Protein AF-A0AAN4YK30-F1 (afdb_monomer)

Organism: Aspergillus oryzae (NCBI:txid5062)

Mean predicted aligned error: 8.98 Å

Sequence (122 aa):
MASLNLFSRIESPSEQEKQIFAILDEYAQPSSSTTASTAAQSIHEFAAPLLSDSQADGLENLLWQFWNIVINVARQIPCDSPSQERLVELVKALTEIPPTTIQIWGVSLPTSLIGLDWTKNF

Secondary structure (DSSP, 8-state):
-PPP------SS--HHHHHHHHHHHHHHSTT----HHHHHHHHHHHHGGG-SGGGHHHHHHHHHHHHHHHHHHHTTS-TTSHHHHHHHHHHHHHHHSPPPPEEETTEEE-S-TT---GGG--

Solvent-accessible surface area (backbone atoms only — not comparable to full-atom values): 7358 Å² total; per-residue (Å²): 130,80,78,72,91,79,60,70,86,58,87,83,66,52,73,67,55,51,52,53,43,52,54,52,53,51,50,39,29,80,83,44,82,62,47,40,56,57,56,26,48,55,53,46,62,69,45,51,88,33,75,43,65,95,27,29,71,60,38,50,53,50,52,54,51,50,52,52,38,53,51,44,45,54,74,74,45,58,84,92,36,72,42,44,52,46,53,53,45,26,56,52,34,48,60,70,48,84,69,63,77,45,57,45,95,92,40,84,42,67,59,51,91,79,73,76,72,79,74,78,84,116

Nearest PDB structures (foldseek):
  2ymb-assembly2_C  TM=5.474E-01  e=2.605E+00  Homo sapiens
  4zey-assembly1_A  TM=5.340E-01  e=5.970E+00  Homo sapiens
  1yow-assembly1_A  TM=3.238E-01  e=9.819E+00  Homo sapiens

Foldseek 3Di:
DDWDDADQPDDDDDPLLVVLLVLLSQQLTPPHPQALLNSLVVLCVVLVVCLAQVNQVVSVVSVVSNVSSLVRRLVRDDPPDVSNVSSVSNLVSNQVPDWRFYDHPNDGDGPNPPPPPPPPPD

InterPro domains:
  IPR022085 Oxopyrrolidines biosynthesis cluster protein G [PF12311] (67-101)
  IPR053204 Oxopyrrolidines Biosynthesis-associated Protein [PTHR38797] (19-105)

Radius of gyration: 14.89 Å; Cα contacts (8 Å, |Δi|>4): 114; chains: 1; bounding box: 34×34×32 Å

Structure (mmCIF, N/CA/C/O backbone):
data_AF-A0AAN4YK30-F1
#
_entry.id   AF-A0AAN4YK30-F1
#
loop_
_atom_site.group_PDB
_atom_site.id
_atom_site.type_symbol
_atom_site.label_atom_id
_atom_site.label_alt_id
_atom_site.label_comp_id
_atom_site.label_asym_id
_atom_site.label_entity_id
_atom_site.label_seq_id
_atom_site.pdbx_PDB_ins_code
_atom_site.Cartn_x
_atom_site.Cartn_y
_atom_site.Cartn_z
_atom_site.occupancy
_atom_site.B_iso_or_equiv
_atom_site.auth_seq_id
_atom_site.auth_comp_id
_atom_si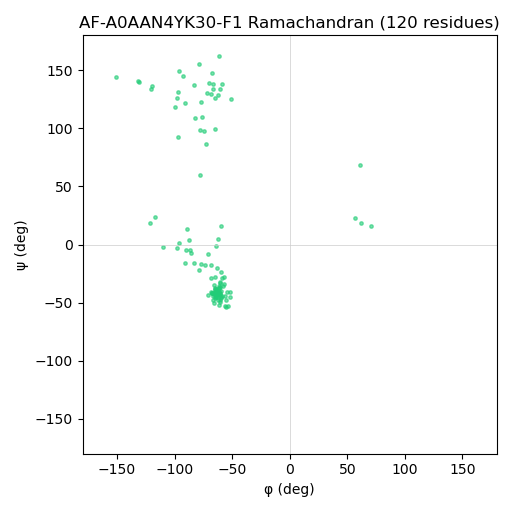te.auth_asym_id
_atom_site.auth_atom_id
_atom_site.pdbx_PDB_model_num
ATOM 1 N N . MET A 1 1 ? -17.017 8.978 13.729 1.00 59.16 1 MET A N 1
ATOM 2 C CA . MET A 1 1 ? -16.087 7.918 14.176 1.00 59.16 1 MET A CA 1
ATOM 3 C C . MET A 1 1 ? -14.823 8.591 14.680 1.00 59.16 1 MET A C 1
ATOM 5 O O . MET A 1 1 ? -14.509 9.658 14.168 1.00 59.16 1 MET A O 1
ATOM 9 N N . ALA A 1 2 ? -14.172 8.052 15.712 1.00 71.81 2 ALA A N 1
ATOM 10 C CA . ALA A 1 2 ? -12.936 8.635 16.233 1.00 71.81 2 ALA A CA 1
ATOM 11 C C . ALA A 1 2 ? -11.788 8.430 15.229 1.00 71.81 2 ALA A C 1
ATOM 13 O O . ALA A 1 2 ? -11.701 7.361 14.625 1.00 71.81 2 ALA A O 1
ATOM 14 N N . SER A 1 3 ? -10.947 9.446 15.042 1.00 80.31 3 SER A N 1
ATOM 15 C CA . SER A 1 3 ? -9.749 9.365 14.199 1.00 80.31 3 SER A CA 1
ATOM 16 C C . SER A 1 3 ? -8.714 8.416 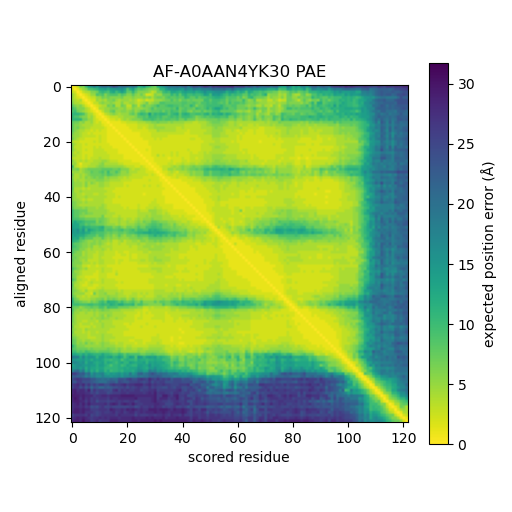14.804 1.00 80.31 3 SER A C 1
ATOM 18 O O . SER A 1 3 ? -8.593 8.315 16.028 1.00 80.31 3 SER A O 1
ATOM 20 N N . LEU A 1 4 ? -7.956 7.736 13.946 1.00 83.38 4 LEU A N 1
ATOM 21 C CA . LEU A 1 4 ? -6.817 6.920 14.352 1.00 83.38 4 LEU A CA 1
ATOM 22 C C . LEU A 1 4 ? -5.583 7.809 14.516 1.00 83.38 4 LEU A C 1
ATOM 24 O O . LEU A 1 4 ? -5.321 8.662 13.673 1.00 83.38 4 LEU A O 1
ATOM 28 N N . ASN A 1 5 ? -4.807 7.577 15.575 1.00 86.50 5 ASN A N 1
ATOM 29 C CA . ASN A 1 5 ? -3.487 8.185 15.745 1.00 86.50 5 ASN A CA 1
ATOM 30 C C . ASN A 1 5 ? -2.432 7.178 15.280 1.00 86.50 5 ASN A C 1
ATOM 32 O O . ASN A 1 5 ? -2.022 6.313 16.056 1.00 86.50 5 ASN A O 1
ATOM 36 N N . LEU A 1 6 ? -2.052 7.259 14.005 1.00 84.69 6 LEU A N 1
ATOM 37 C CA . LEU A 1 6 ? -1.055 6.385 13.394 1.00 84.69 6 LEU A CA 1
ATOM 38 C C . LEU A 1 6 ? 0.319 7.056 13.397 1.00 84.69 6 LEU A C 1
ATOM 40 O O . LEU A 1 6 ? 0.445 8.275 13.298 1.00 84.69 6 LEU A O 1
ATOM 44 N N . PHE A 1 7 ? 1.366 6.242 13.482 1.00 85.19 7 PHE A N 1
ATOM 45 C CA . PHE A 1 7 ? 2.753 6.696 13.433 1.00 85.19 7 PHE A CA 1
ATOM 46 C C . PHE A 1 7 ? 3.546 5.863 12.426 1.00 85.19 7 PHE A C 1
ATOM 48 O O . PHE A 1 7 ? 3.411 4.640 12.396 1.00 85.19 7 PHE A O 1
ATOM 55 N N . SER A 1 8 ? 4.433 6.487 11.646 1.00 79.44 8 SE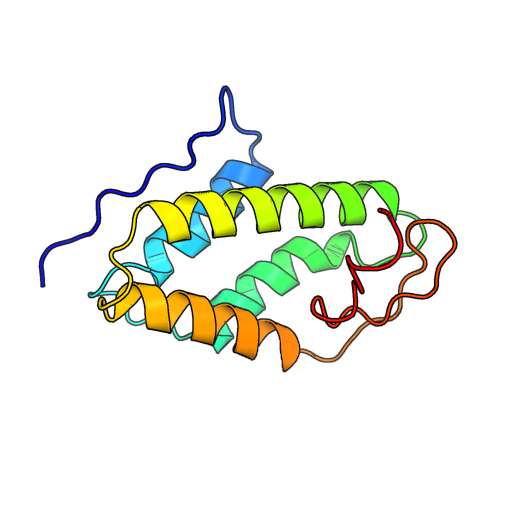R A N 1
ATOM 56 C CA . SER A 1 8 ? 5.294 5.758 10.697 1.00 79.44 8 SER A CA 1
ATOM 57 C C . SER A 1 8 ? 6.289 4.820 11.397 1.00 79.44 8 SER A C 1
ATOM 59 O O . SER A 1 8 ? 6.668 3.792 10.838 1.00 79.44 8 SER A O 1
ATOM 61 N N . ARG A 1 9 ? 6.683 5.152 12.640 1.00 82.19 9 ARG A N 1
ATOM 62 C CA . ARG A 1 9 ? 7.675 4.435 13.470 1.00 82.19 9 ARG A CA 1
ATOM 63 C C . ARG A 1 9 ? 9.054 4.290 12.798 1.00 82.19 9 ARG A C 1
ATOM 65 O O . ARG A 1 9 ? 9.830 3.412 13.159 1.00 82.19 9 ARG A O 1
ATOM 72 N N . ILE A 1 10 ? 9.363 5.165 11.845 1.00 81.06 10 ILE A N 1
ATOM 73 C CA . ILE A 1 10 ? 10.664 5.234 11.175 1.00 81.06 10 ILE A CA 1
ATOM 74 C C . ILE A 1 10 ? 11.487 6.330 11.850 1.00 81.06 10 ILE A C 1
ATOM 76 O O . ILE A 1 10 ? 11.028 7.467 11.985 1.00 81.06 10 ILE A O 1
ATOM 80 N N . GLU A 1 11 ? 12.691 5.984 12.298 1.00 74.19 11 GLU A N 1
ATOM 81 C CA . GLU A 1 11 ? 13.637 6.939 12.866 1.00 74.19 11 GLU A CA 1
ATOM 82 C C . GLU A 1 11 ? 14.271 7.743 11.720 1.00 74.19 11 GLU A C 1
ATOM 84 O O . GLU A 1 11 ? 15.028 7.202 10.923 1.00 74.19 11 GLU A O 1
ATOM 89 N N . SER A 1 12 ? 13.927 9.032 11.619 1.00 83.19 12 SER A N 1
ATOM 90 C CA . SER A 1 12 ? 14.341 9.939 10.529 1.00 83.19 12 SER A CA 1
ATOM 91 C C . SER A 1 12 ? 13.867 9.511 9.125 1.00 83.19 12 SER A C 1
ATOM 93 O O . SER A 1 12 ? 14.687 9.157 8.280 1.00 83.19 12 SER A O 1
ATOM 95 N N . PRO A 1 13 ? 12.550 9.574 8.841 1.00 84.38 13 PRO A N 1
ATOM 96 C CA . PRO A 1 13 ? 12.007 9.136 7.560 1.00 84.38 13 PRO A CA 1
ATOM 97 C C . PRO A 1 13 ? 12.472 10.031 6.407 1.00 84.38 13 PRO A C 1
ATOM 99 O O . PRO A 1 13 ? 12.461 11.264 6.505 1.00 84.38 13 PRO A O 1
ATOM 102 N N . SER A 1 14 ? 12.813 9.396 5.292 1.00 85.50 14 SER A N 1
ATOM 103 C CA . SER A 1 14 ? 12.993 10.034 3.990 1.00 85.50 14 SER A CA 1
ATOM 104 C C . SER A 1 14 ? 11.696 10.694 3.505 1.00 85.50 14 SER A C 1
ATOM 106 O O . SER A 1 14 ? 10.597 10.378 3.966 1.00 85.50 14 SER A O 1
ATOM 108 N N . GLU A 1 15 ? 11.797 11.606 2.534 1.00 86.44 15 GLU A N 1
ATOM 109 C CA . GLU A 1 15 ? 10.609 12.239 1.937 1.00 86.44 15 GLU A CA 1
ATOM 110 C C . GLU A 1 15 ? 9.673 11.212 1.281 1.00 86.44 15 GLU A C 1
ATOM 112 O O . GLU A 1 15 ? 8.453 11.349 1.359 1.00 86.44 15 GLU A O 1
ATOM 117 N N . GLN A 1 16 ? 10.230 10.134 0.721 1.00 85.44 16 GLN A N 1
ATOM 118 C CA . GLN A 1 16 ? 9.449 9.050 0.127 1.00 85.44 16 GLN A CA 1
ATOM 119 C C . GLN A 1 16 ? 8.615 8.312 1.182 1.00 85.44 16 GLN A C 1
ATOM 121 O O . GLN A 1 16 ? 7.415 8.110 1.001 1.00 85.44 16 GLN A O 1
ATOM 126 N N . GLU A 1 17 ? 9.220 7.976 2.324 1.00 87.12 17 GLU A N 1
ATOM 127 C CA . GLU A 1 17 ? 8.523 7.312 3.431 1.00 87.12 17 GLU A CA 1
ATOM 128 C C . GLU A 1 17 ? 7.440 8.199 4.042 1.00 87.12 17 GLU A C 1
ATOM 130 O O . GLU A 1 17 ? 6.356 7.712 4.363 1.00 87.12 17 GLU A O 1
ATOM 135 N N . LYS A 1 18 ? 7.696 9.508 4.169 1.00 89.62 18 LYS A N 1
ATOM 136 C CA . LYS A 1 18 ? 6.682 10.471 4.626 1.00 89.62 18 LYS A CA 1
ATOM 137 C C . LYS A 1 18 ? 5.482 10.500 3.686 1.00 89.62 18 LYS A C 1
ATOM 139 O O . LYS A 1 18 ? 4.349 10.528 4.158 1.00 89.62 18 LYS A O 1
ATOM 144 N N . GLN A 1 19 ? 5.721 10.474 2.377 1.00 89.62 19 GLN A N 1
ATOM 145 C CA . GLN A 1 19 ? 4.661 10.542 1.378 1.00 89.62 19 GLN A CA 1
ATOM 146 C C . GLN A 1 19 ? 3.832 9.252 1.327 1.00 89.62 19 GLN A C 1
ATOM 148 O O . GLN A 1 19 ? 2.604 9.325 1.344 1.00 89.62 19 GLN A O 1
ATOM 153 N N . ILE A 1 20 ? 4.475 8.079 1.363 1.00 90.25 20 ILE A N 1
ATOM 154 C CA . ILE A 1 20 ? 3.774 6.789 1.473 1.00 90.25 20 ILE A CA 1
ATOM 155 C C . ILE A 1 20 ? 2.947 6.737 2.761 1.00 90.25 20 ILE A C 1
ATOM 157 O O . ILE A 1 20 ? 1.775 6.359 2.733 1.00 90.25 20 ILE A O 1
ATOM 161 N N . PHE A 1 21 ? 3.539 7.140 3.888 1.00 92.31 21 PHE A N 1
ATOM 162 C CA . PHE A 1 21 ? 2.836 7.169 5.164 1.00 92.31 21 PHE A CA 1
ATOM 163 C C . PHE A 1 21 ? 1.635 8.116 5.132 1.00 92.31 21 PHE A C 1
ATOM 165 O O . PHE A 1 21 ? 0.582 7.738 5.624 1.00 92.31 21 PHE A O 1
ATOM 172 N N . ALA A 1 22 ? 1.751 9.298 4.523 1.00 92.00 22 ALA A N 1
ATOM 173 C CA . ALA A 1 22 ? 0.640 10.241 4.419 1.00 92.00 22 ALA A CA 1
ATOM 174 C C . ALA A 1 22 ? -0.545 9.673 3.618 1.00 92.00 22 ALA A C 1
ATOM 176 O O . ALA A 1 22 ? -1.690 9.846 4.029 1.00 92.00 22 ALA A O 1
ATOM 177 N N . ILE A 1 23 ? -0.279 8.959 2.515 1.00 91.88 23 ILE A N 1
ATOM 178 C CA . ILE A 1 23 ? -1.329 8.287 1.730 1.00 91.88 23 ILE A CA 1
ATOM 179 C C . ILE A 1 23 ? -2.009 7.200 2.573 1.00 91.88 23 ILE A C 1
ATOM 181 O O . ILE A 1 23 ? -3.235 7.111 2.598 1.00 91.88 23 ILE A O 1
ATOM 185 N N . LEU A 1 24 ? -1.219 6.384 3.278 1.00 91.31 24 LEU A N 1
ATOM 186 C CA . LEU A 1 24 ? -1.736 5.298 4.114 1.00 91.31 24 LEU A CA 1
ATOM 187 C C . LEU A 1 24 ? -2.509 5.808 5.332 1.00 91.31 24 LEU A C 1
ATOM 189 O O . LEU A 1 24 ? -3.555 5.249 5.650 1.00 91.31 24 LEU A O 1
ATOM 193 N N . ASP A 1 25 ? -2.007 6.847 6.000 1.00 91.88 25 ASP A N 1
ATOM 194 C CA . ASP A 1 25 ? -2.656 7.465 7.153 1.00 91.88 25 ASP A CA 1
ATOM 195 C C . ASP A 1 25 ? -4.012 8.037 6.752 1.00 91.88 25 ASP A C 1
ATOM 197 O O . ASP A 1 25 ? -5.014 7.653 7.347 1.00 91.88 25 ASP A O 1
ATOM 201 N N . GLU A 1 26 ? -4.063 8.857 5.693 1.00 92.81 26 GLU A N 1
ATOM 202 C CA . GLU A 1 26 ? -5.311 9.427 5.177 1.00 92.81 26 GLU A CA 1
ATOM 203 C C . GLU A 1 26 ? -6.315 8.325 4.836 1.00 92.81 26 GLU A C 1
ATOM 205 O O . GLU A 1 26 ? -7.426 8.328 5.361 1.00 92.81 26 GLU A O 1
ATOM 210 N N . TYR A 1 27 ? -5.908 7.339 4.036 1.00 92.38 27 TYR A N 1
ATOM 211 C CA . TYR A 1 27 ? -6.796 6.279 3.571 1.00 92.38 27 TYR A CA 1
ATOM 212 C C . TYR A 1 27 ? -7.308 5.362 4.699 1.00 92.38 27 TYR A C 1
ATOM 214 O O . TYR A 1 27 ? -8.450 4.886 4.649 1.00 92.38 27 TYR A O 1
ATOM 222 N N . ALA A 1 28 ? -6.485 5.101 5.721 1.00 90.31 28 ALA A N 1
ATOM 223 C CA . ALA A 1 28 ? -6.852 4.256 6.855 1.00 90.31 28 ALA A CA 1
AT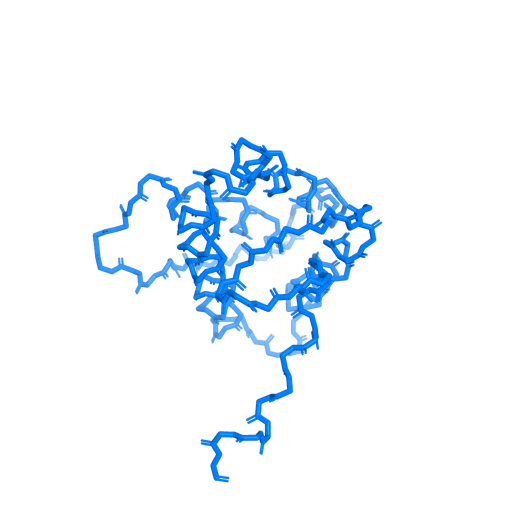OM 224 C C . ALA A 1 28 ? -7.831 4.943 7.824 1.00 90.31 28 ALA A C 1
ATOM 226 O O . ALA A 1 28 ? -8.484 4.252 8.620 1.00 90.31 28 ALA A O 1
ATOM 227 N N . GLN A 1 29 ? -7.968 6.275 7.769 1.00 91.38 29 GLN A N 1
ATOM 228 C CA . GLN A 1 29 ? -8.900 6.990 8.636 1.00 91.38 29 GLN A CA 1
ATOM 229 C C . GLN A 1 29 ? -10.348 6.522 8.395 1.00 91.38 29 GLN A C 1
ATOM 231 O O . GLN A 1 29 ? -10.814 6.490 7.254 1.00 91.38 29 GLN A O 1
ATOM 236 N N . PRO A 1 30 ? -11.131 6.244 9.455 1.00 86.00 30 PRO A N 1
ATOM 237 C CA . PRO A 1 30 ? -12.524 5.807 9.318 1.00 86.00 30 PRO A CA 1
ATOM 238 C C . PRO A 1 30 ? -13.431 6.803 8.583 1.00 86.00 30 PRO A C 1
ATOM 240 O O . PRO A 1 30 ? -14.479 6.428 8.065 1.00 86.00 30 PRO A O 1
ATOM 243 N N . SER A 1 31 ? -13.062 8.085 8.583 1.00 87.44 31 SER A N 1
ATOM 244 C CA . SER A 1 31 ? -13.777 9.163 7.896 1.00 87.44 31 SER A CA 1
ATOM 245 C C . SER A 1 31 ? -13.314 9.393 6.459 1.00 87.44 31 SER A C 1
ATOM 247 O O . SER A 1 31 ? -13.886 10.251 5.790 1.00 87.44 31 SER A O 1
ATOM 249 N N . SER A 1 32 ? -12.280 8.690 5.991 1.00 89.69 32 SER A N 1
ATOM 250 C CA . SER A 1 32 ? -11.767 8.887 4.640 1.00 89.69 32 SER A CA 1
ATOM 251 C C . SER A 1 32 ? -12.767 8.398 3.597 1.00 89.69 32 SER A C 1
ATOM 253 O O . SER A 1 32 ? -13.262 7.265 3.643 1.00 89.69 32 SER A O 1
ATOM 255 N N . SER A 1 33 ? -13.039 9.270 2.629 1.00 90.75 33 SER A N 1
ATOM 256 C CA . SER A 1 33 ? -13.797 8.956 1.419 1.00 90.75 33 SER A CA 1
ATOM 257 C C . SER A 1 33 ? -12.916 8.402 0.298 1.00 90.75 33 SER A C 1
ATOM 259 O O . SER A 1 33 ? -13.438 8.057 -0.761 1.00 90.75 33 SER A O 1
ATOM 261 N N . THR A 1 34 ? -11.596 8.351 0.494 1.00 92.31 34 THR A N 1
ATOM 262 C CA . THR A 1 34 ? -10.656 7.830 -0.497 1.00 92.31 34 THR A CA 1
ATOM 263 C C . THR A 1 34 ? -10.920 6.346 -0.700 1.00 92.31 34 THR A C 1
ATOM 265 O O . THR A 1 34 ? -10.965 5.570 0.256 1.00 92.31 34 THR A O 1
ATOM 268 N N . THR A 1 35 ? -11.121 5.946 -1.954 1.00 92.50 35 THR A N 1
ATOM 269 C CA . THR A 1 35 ? -11.338 4.538 -2.296 1.00 92.50 35 THR A CA 1
ATOM 270 C C . THR A 1 35 ? -10.012 3.784 -2.331 1.00 92.50 35 THR A C 1
ATOM 272 O O . THR A 1 35 ? -8.964 4.377 -2.599 1.00 92.50 35 THR A O 1
ATOM 275 N N . ALA A 1 36 ? -10.058 2.466 -2.124 1.00 91.62 36 ALA A N 1
ATOM 276 C CA . ALA A 1 36 ? -8.880 1.604 -2.224 1.00 91.62 36 ALA A CA 1
ATOM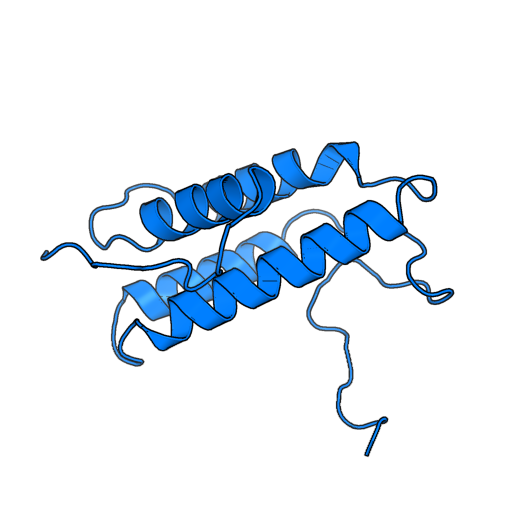 277 C C . ALA A 1 36 ? -8.172 1.750 -3.581 1.00 91.62 36 ALA A C 1
ATOM 279 O O . ALA A 1 36 ? -6.952 1.857 -3.635 1.00 91.62 36 ALA A O 1
ATOM 280 N N . SER A 1 37 ? -8.948 1.836 -4.668 1.00 90.06 37 SER A N 1
ATOM 281 C CA . SER A 1 37 ? -8.433 2.028 -6.027 1.00 90.06 37 SER A CA 1
ATOM 282 C C . SER A 1 37 ? -7.728 3.376 -6.197 1.00 90.06 37 SER A C 1
ATOM 284 O O . SER A 1 37 ? -6.632 3.422 -6.743 1.00 90.06 37 SER A O 1
ATOM 286 N N . THR A 1 38 ? -8.291 4.468 -5.666 1.00 92.69 38 THR A N 1
ATOM 287 C CA . THR A 1 38 ? -7.650 5.794 -5.717 1.00 92.69 38 THR A CA 1
ATOM 288 C C . THR A 1 38 ? -6.335 5.816 -4.941 1.00 92.69 38 THR A C 1
ATOM 290 O O . THR A 1 38 ? -5.337 6.326 -5.441 1.00 92.69 38 THR A O 1
ATOM 293 N N . ALA A 1 39 ? -6.307 5.246 -3.735 1.00 92.31 39 ALA A N 1
ATOM 294 C CA . ALA A 1 39 ? -5.084 5.172 -2.940 1.00 92.31 39 ALA A CA 1
ATOM 295 C C . ALA A 1 39 ? -4.022 4.274 -3.604 1.00 92.31 39 ALA A C 1
ATOM 297 O O . ALA A 1 39 ? -2.852 4.652 -3.666 1.00 92.31 39 ALA A O 1
ATOM 298 N N . ALA A 1 40 ? -4.431 3.130 -4.163 1.00 91.81 40 ALA A N 1
ATOM 299 C CA . ALA A 1 40 ? -3.557 2.239 -4.922 1.00 91.81 40 ALA A CA 1
ATOM 300 C C . ALA A 1 40 ? -2.963 2.939 -6.153 1.00 91.81 40 ALA A C 1
ATOM 302 O O . ALA A 1 40 ? -1.760 2.847 -6.391 1.00 91.81 40 ALA A O 1
ATOM 303 N N . GLN A 1 41 ? -3.782 3.695 -6.888 1.00 91.50 41 GLN A N 1
ATOM 304 C CA . GLN A 1 41 ? -3.343 4.475 -8.040 1.00 91.50 41 GLN A CA 1
ATOM 305 C C . GLN A 1 41 ? -2.325 5.551 -7.638 1.00 91.50 41 GLN A C 1
ATOM 307 O O . GLN A 1 41 ? -1.289 5.662 -8.283 1.00 91.50 41 GLN A O 1
ATOM 312 N N . SER A 1 42 ? -2.549 6.275 -6.535 1.00 92.12 42 SER A N 1
ATOM 313 C CA . SER A 1 42 ? -1.587 7.260 -6.015 1.00 92.12 42 SER A CA 1
ATOM 314 C C . SER A 1 42 ? -0.233 6.631 -5.663 1.00 92.12 42 SER A C 1
ATOM 316 O O . SER A 1 42 ? 0.816 7.209 -5.943 1.00 92.12 42 SER A O 1
ATOM 318 N N . ILE A 1 43 ? -0.238 5.431 -5.070 1.00 90.06 43 ILE A N 1
ATOM 319 C CA . ILE A 1 43 ? 0.991 4.676 -4.774 1.00 90.06 43 ILE A CA 1
ATOM 320 C C . ILE A 1 43 ? 1.667 4.214 -6.071 1.00 90.06 43 ILE A C 1
ATOM 322 O O . ILE A 1 43 ? 2.887 4.301 -6.199 1.00 90.06 43 ILE A O 1
ATOM 326 N N . HIS A 1 44 ? 0.892 3.745 -7.048 1.00 89.44 44 HIS A N 1
ATOM 327 C CA . HIS A 1 44 ? 1.423 3.321 -8.339 1.00 89.44 44 HIS A CA 1
ATOM 328 C C . HIS A 1 44 ? 2.040 4.483 -9.123 1.00 89.44 44 HIS A C 1
ATOM 330 O O . HIS A 1 44 ? 3.145 4.348 -9.636 1.00 89.44 44 HIS A O 1
ATOM 336 N N . GLU A 1 45 ? 1.381 5.639 -9.174 1.00 90.19 45 GLU A N 1
ATOM 337 C CA . GLU A 1 45 ? 1.904 6.853 -9.810 1.00 90.19 45 GLU A CA 1
ATOM 338 C C . GLU A 1 45 ? 3.192 7.336 -9.142 1.00 90.19 45 GLU A C 1
ATOM 340 O O . GLU A 1 45 ? 4.113 7.783 -9.823 1.00 90.19 45 GLU A O 1
ATOM 345 N N . PHE A 1 46 ? 3.294 7.177 -7.821 1.00 87.50 46 PHE A N 1
ATOM 346 C CA . PHE A 1 46 ? 4.527 7.443 -7.090 1.00 87.50 46 PHE A CA 1
ATOM 347 C C . PHE A 1 46 ? 5.662 6.480 -7.477 1.00 87.50 46 PHE A C 1
ATOM 349 O O . PHE A 1 46 ? 6.814 6.897 -7.588 1.00 87.50 46 PHE A O 1
ATOM 356 N N . ALA A 1 47 ? 5.342 5.206 -7.721 1.00 86.50 47 ALA A N 1
ATOM 357 C CA . ALA A 1 47 ? 6.300 4.192 -8.159 1.00 86.50 47 ALA A CA 1
ATOM 358 C C . ALA A 1 47 ? 6.635 4.269 -9.660 1.00 86.50 47 ALA A C 1
ATOM 360 O O . ALA A 1 47 ? 7.695 3.797 -10.069 1.00 86.50 47 ALA A O 1
ATOM 361 N N . ALA A 1 48 ? 5.768 4.870 -10.482 1.00 87.44 48 ALA A N 1
ATOM 362 C CA . ALA A 1 48 ? 5.868 4.887 -11.941 1.00 87.44 48 ALA A CA 1
ATOM 363 C C . ALA A 1 48 ? 7.231 5.351 -12.499 1.00 87.44 48 ALA A C 1
ATOM 365 O O . ALA A 1 48 ? 7.727 4.701 -13.421 1.00 87.44 48 ALA A O 1
ATOM 366 N N . PRO A 1 49 ? 7.902 6.387 -11.948 1.00 86.69 49 PRO A N 1
ATOM 367 C CA . PRO A 1 49 ? 9.228 6.803 -12.413 1.00 86.69 49 PRO A CA 1
ATOM 368 C C . PRO A 1 49 ? 10.323 5.743 -12.224 1.00 86.69 49 PRO A C 1
ATOM 370 O O . PRO A 1 49 ? 11.359 5.810 -12.880 1.00 86.69 49 PRO A O 1
ATOM 373 N N . LEU A 1 50 ? 10.104 4.778 -11.326 1.00 84.06 50 LEU A N 1
ATOM 374 C CA . LEU A 1 50 ? 11.032 3.692 -11.013 1.00 84.06 50 LEU A CA 1
ATOM 375 C C . LEU A 1 50 ? 10.686 2.396 -11.757 1.00 84.06 50 LEU A C 1
ATOM 377 O O . LEU A 1 50 ? 11.420 1.416 -11.647 1.00 84.06 50 LEU A O 1
ATOM 381 N N . LEU A 1 51 ? 9.591 2.370 -12.530 1.00 82.69 51 LEU A N 1
ATOM 382 C CA . LEU A 1 51 ? 9.158 1.200 -13.296 1.00 82.69 51 LEU A CA 1
ATOM 383 C C . LEU A 1 51 ? 9.988 1.028 -14.580 1.00 82.69 51 LEU A C 1
ATOM 385 O O . LEU A 1 51 ? 9.484 1.108 -15.698 1.00 82.69 51 LEU A O 1
ATOM 389 N N . SER A 1 52 ? 11.296 0.855 -14.431 1.00 81.38 52 SER A N 1
ATOM 390 C CA . SER A 1 52 ? 12.251 0.650 -15.521 1.00 81.38 52 SER A CA 1
ATOM 391 C C . SER A 1 52 ? 13.423 -0.187 -15.021 1.00 81.38 52 SER A C 1
ATOM 393 O O . SER A 1 52 ? 13.867 -0.000 -13.891 1.00 81.38 52 SER A O 1
ATOM 395 N N . ASP A 1 53 ? 13.980 -1.061 -15.866 1.00 74.69 53 ASP A N 1
ATOM 396 C CA . ASP A 1 53 ? 15.109 -1.927 -15.473 1.00 74.69 53 ASP A CA 1
ATOM 397 C C . ASP A 1 53 ? 16.341 -1.122 -15.011 1.00 74.69 53 ASP A C 1
ATOM 399 O O . ASP A 1 53 ? 17.098 -1.561 -14.152 1.00 74.69 53 ASP A O 1
ATOM 403 N N . SER A 1 54 ? 16.525 0.100 -15.523 1.00 81.50 54 SER A N 1
ATOM 404 C CA . SER A 1 54 ? 17.598 1.013 -15.101 1.00 81.50 54 SER A CA 1
ATOM 405 C C . SER A 1 54 ? 17.415 1.597 -13.695 1.00 81.50 54 SER A C 1
ATOM 407 O O . SER A 1 54 ? 18.307 2.291 -13.211 1.00 81.50 54 SER A O 1
ATOM 409 N N . GLN A 1 55 ? 16.263 1.373 -13.060 1.00 83.81 55 GLN A N 1
ATOM 410 C CA . GLN A 1 55 ? 15.903 1.865 -11.728 1.00 83.81 55 GLN A CA 1
ATOM 411 C C . GLN A 1 55 ? 15.563 0.718 -10.763 1.00 83.81 55 GLN A C 1
ATOM 413 O O . GLN A 1 55 ? 14.948 0.964 -9.726 1.00 83.81 55 GLN A O 1
ATOM 418 N N . ALA A 1 56 ? 15.979 -0.518 -11.071 1.00 80.62 56 ALA A N 1
ATOM 419 C CA . ALA A 1 56 ? 15.664 -1.708 -10.279 1.00 80.62 56 ALA A CA 1
ATOM 420 C C . ALA A 1 56 ? 16.008 -1.555 -8.784 1.00 80.62 56 ALA A C 1
ATOM 422 O O . ALA A 1 56 ? 15.155 -1.834 -7.946 1.00 80.62 56 ALA A O 1
ATOM 423 N N . ASP A 1 57 ? 17.191 -1.028 -8.449 1.00 84.00 57 ASP A N 1
ATOM 424 C CA . ASP A 1 57 ? 17.611 -0.804 -7.053 1.00 84.00 57 ASP A CA 1
ATOM 425 C C . ASP A 1 57 ? 16.722 0.231 -6.336 1.00 84.00 57 ASP A C 1
ATOM 427 O O . ASP A 1 57 ? 16.383 0.091 -5.160 1.00 84.00 57 ASP A O 1
ATOM 431 N N . GLY A 1 58 ? 16.312 1.283 -7.053 1.00 86.56 58 GLY A N 1
ATOM 432 C CA . GLY A 1 58 ? 15.417 2.313 -6.522 1.00 86.56 58 GLY A CA 1
ATOM 433 C C . GLY A 1 58 ? 14.008 1.774 -6.286 1.00 86.56 58 GLY A C 1
ATOM 434 O O . GLY A 1 58 ? 13.394 2.070 -5.260 1.00 86.56 58 GLY A O 1
ATOM 435 N N . LEU A 1 59 ? 13.514 0.949 -7.212 1.00 85.94 59 LEU A N 1
ATOM 436 C CA . LEU A 1 59 ? 12.226 0.278 -7.093 1.00 85.94 59 LEU A CA 1
ATOM 437 C C . LEU A 1 59 ? 12.227 -0.742 -5.951 1.00 85.94 59 LEU A C 1
ATOM 439 O O . LEU A 1 59 ? 11.287 -0.763 -5.162 1.00 85.94 59 LEU A O 1
ATOM 443 N N . GLU A 1 60 ? 13.282 -1.546 -5.819 1.00 86.06 60 GLU A N 1
ATOM 444 C CA . GLU A 1 60 ? 13.475 -2.433 -4.672 1.00 86.06 60 GLU A CA 1
ATOM 445 C C . GLU A 1 60 ? 13.382 -1.658 -3.354 1.00 86.06 60 GLU A C 1
ATOM 447 O O . GLU A 1 60 ? 12.612 -2.032 -2.466 1.00 86.06 60 GLU A O 1
ATOM 452 N N . ASN A 1 61 ? 14.155 -0.575 -3.226 1.00 87.94 61 ASN A N 1
ATOM 453 C CA . ASN A 1 61 ? 14.183 0.213 -2.001 1.00 87.94 61 ASN A CA 1
ATOM 454 C C . ASN A 1 61 ? 12.794 0.783 -1.681 1.00 87.94 61 ASN A C 1
ATOM 456 O O . ASN A 1 61 ? 12.342 0.709 -0.537 1.00 87.94 61 ASN A O 1
ATOM 460 N N . LEU A 1 62 ? 12.083 1.275 -2.700 1.00 87.50 62 LEU A N 1
ATOM 461 C CA . LEU A 1 62 ? 10.714 1.758 -2.552 1.00 87.50 62 LEU A CA 1
ATOM 462 C C . LEU A 1 62 ? 9.768 0.659 -2.043 1.00 87.50 62 LEU A C 1
ATOM 464 O O . LEU A 1 62 ? 8.975 0.906 -1.135 1.00 87.50 62 LEU A O 1
ATOM 468 N N . LEU A 1 63 ? 9.843 -0.552 -2.605 1.00 88.19 63 LEU A N 1
ATOM 469 C CA . LEU A 1 63 ? 9.000 -1.677 -2.192 1.00 88.19 63 LEU A CA 1
ATOM 470 C C . LEU A 1 63 ? 9.288 -2.095 -0.745 1.00 88.19 63 LEU A C 1
ATOM 472 O O . LEU A 1 63 ? 8.350 -2.341 0.017 1.00 88.19 63 LEU A O 1
ATOM 476 N N . TRP A 1 64 ? 10.560 -2.121 -0.342 1.00 88.19 64 TRP A N 1
ATOM 477 C CA . TRP A 1 64 ? 10.948 -2.375 1.047 1.00 88.19 64 TRP A CA 1
ATOM 478 C C . TRP A 1 64 ? 10.375 -1.332 2.006 1.00 88.19 64 TRP A C 1
ATOM 480 O O . TRP A 1 64 ? 9.787 -1.687 3.031 1.00 88.19 64 TRP A O 1
ATOM 490 N N . GLN A 1 65 ? 10.507 -0.049 1.670 1.00 88.88 65 GLN A N 1
ATOM 491 C CA . GLN A 1 65 ? 9.962 1.048 2.470 1.00 88.88 65 GLN A CA 1
ATOM 492 C C . GLN A 1 65 ? 8.436 0.976 2.561 1.00 88.88 65 GLN A C 1
ATOM 494 O O . GLN A 1 65 ? 7.876 1.074 3.654 1.00 88.88 65 GLN A O 1
ATOM 499 N N . PHE A 1 66 ? 7.763 0.734 1.434 1.00 89.81 66 PHE A N 1
ATOM 500 C CA . PHE A 1 66 ? 6.314 0.588 1.372 1.00 89.81 66 PHE A CA 1
ATOM 501 C C . PHE A 1 66 ? 5.814 -0.506 2.321 1.00 89.81 66 PHE A C 1
ATOM 503 O O . PHE A 1 66 ? 4.980 -0.236 3.188 1.00 89.81 66 PHE A O 1
ATOM 510 N N . TRP A 1 67 ? 6.360 -1.722 2.221 1.00 90.44 67 TRP A N 1
ATOM 511 C CA . TRP A 1 67 ? 5.924 -2.839 3.060 1.00 90.44 67 TRP A CA 1
ATOM 512 C C . TRP A 1 67 ? 6.224 -2.626 4.541 1.00 90.44 67 TRP A C 1
ATOM 514 O O . TRP A 1 67 ? 5.378 -2.940 5.381 1.00 90.44 67 TRP A O 1
ATOM 524 N N . ASN A 1 68 ? 7.372 -2.031 4.875 1.00 90.06 68 ASN A N 1
ATOM 525 C CA . ASN A 1 68 ? 7.686 -1.668 6.255 1.00 90.06 68 ASN A CA 1
ATOM 526 C C . ASN A 1 68 ? 6.642 -0.707 6.843 1.00 90.06 68 ASN A C 1
ATOM 528 O O . ASN A 1 68 ? 6.178 -0.917 7.966 1.00 90.06 68 ASN A O 1
ATOM 532 N N . ILE A 1 69 ? 6.225 0.313 6.085 1.00 90.75 69 ILE A N 1
ATOM 533 C CA . ILE A 1 69 ? 5.205 1.266 6.539 1.00 90.75 69 ILE A CA 1
ATOM 534 C C . ILE A 1 69 ? 3.849 0.573 6.678 1.00 90.75 69 ILE A C 1
ATOM 536 O O . ILE A 1 69 ? 3.217 0.708 7.724 1.00 90.75 69 ILE A O 1
ATOM 540 N N . VAL A 1 70 ? 3.417 -0.210 5.683 1.00 89.94 70 VAL A N 1
ATOM 541 C CA . VAL A 1 70 ? 2.139 -0.943 5.734 1.00 89.94 70 VAL A CA 1
ATOM 542 C C . VAL A 1 70 ? 2.069 -1.839 6.971 1.00 89.94 70 VAL A C 1
ATOM 544 O O . VAL A 1 70 ? 1.090 -1.785 7.713 1.00 89.94 70 VAL A O 1
ATOM 547 N N . ILE A 1 71 ? 3.121 -2.616 7.246 1.00 89.31 71 ILE A N 1
ATOM 548 C CA . ILE A 1 71 ? 3.184 -3.494 8.421 1.00 89.31 71 ILE A CA 1
ATOM 549 C C . ILE A 1 71 ? 3.162 -2.671 9.715 1.00 89.31 71 ILE A C 1
ATOM 551 O O . ILE A 1 71 ? 2.447 -3.021 10.657 1.00 89.31 71 ILE A O 1
ATOM 555 N N . ASN A 1 72 ? 3.909 -1.566 9.786 1.00 90.31 72 ASN A N 1
ATOM 556 C CA . ASN A 1 72 ? 3.925 -0.703 10.967 1.00 90.31 72 ASN A CA 1
ATOM 557 C C . ASN A 1 72 ? 2.555 -0.079 11.248 1.00 90.31 72 ASN A C 1
ATOM 559 O O . ASN A 1 72 ? 2.137 -0.045 12.408 1.00 90.31 72 ASN A O 1
ATOM 563 N N . VAL A 1 73 ? 1.853 0.384 10.213 1.00 89.81 73 VAL A N 1
ATOM 564 C CA . VAL A 1 73 ? 0.498 0.938 10.316 1.00 89.81 73 VAL A CA 1
ATOM 565 C C . VAL A 1 73 ? -0.491 -0.149 10.739 1.00 89.81 73 VAL A C 1
ATOM 567 O O . VAL A 1 73 ? -1.186 0.018 11.738 1.00 89.81 73 VAL A O 1
ATOM 570 N N . ALA A 1 74 ? -0.489 -1.303 10.067 1.00 88.75 74 ALA A N 1
ATOM 571 C CA . ALA A 1 74 ? -1.386 -2.419 10.369 1.00 88.75 74 ALA A CA 1
ATOM 572 C C . ALA A 1 74 ? -1.241 -2.926 11.814 1.00 88.75 74 ALA A C 1
ATOM 574 O O . ALA A 1 74 ? -2.223 -3.282 12.453 1.00 88.75 74 ALA A O 1
ATOM 575 N N . ARG A 1 75 ? -0.026 -2.917 1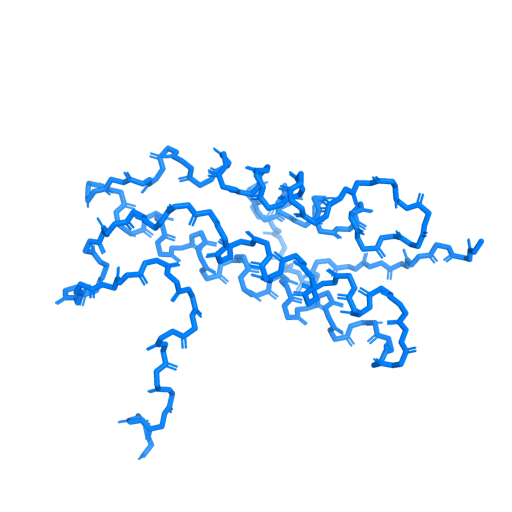2.380 1.00 89.50 75 ARG A N 1
ATOM 576 C CA . ARG A 1 75 ? 0.218 -3.323 13.779 1.00 89.50 75 ARG A CA 1
ATOM 577 C C . ARG A 1 75 ? -0.372 -2.374 14.825 1.00 89.50 75 ARG A C 1
ATOM 579 O O . ARG A 1 75 ? -0.434 -2.746 15.995 1.00 89.50 75 ARG A O 1
ATOM 586 N N . GLN A 1 76 ? -0.718 -1.146 14.448 1.00 90.12 76 GLN A N 1
ATOM 587 C CA . GLN A 1 76 ? -1.308 -0.149 15.350 1.00 90.12 76 GLN A CA 1
ATOM 588 C C . GLN A 1 76 ? -2.836 -0.208 15.361 1.00 90.12 76 GLN A C 1
ATOM 590 O O . GLN A 1 76 ? -3.468 0.340 16.262 1.00 90.12 76 GLN A O 1
ATOM 595 N N . ILE A 1 77 ? -3.421 -0.871 14.368 1.00 87.25 77 ILE A N 1
ATOM 596 C CA . ILE A 1 77 ? -4.856 -0.947 14.168 1.00 87.25 77 ILE A CA 1
ATOM 597 C C . ILE A 1 77 ? -5.369 -2.265 14.778 1.00 87.25 77 ILE A C 1
ATOM 599 O O . ILE A 1 77 ? -4.797 -3.326 14.524 1.00 87.25 77 ILE A O 1
ATOM 603 N N . PRO A 1 78 ? -6.434 -2.244 15.603 1.00 87.50 78 PRO A N 1
ATOM 604 C CA . PRO A 1 78 ? -7.041 -3.473 16.107 1.00 87.50 78 PRO A CA 1
ATOM 605 C C . PRO A 1 78 ? -7.533 -4.369 14.962 1.00 87.50 78 PRO A C 1
ATOM 607 O O . PRO A 1 78 ? -8.157 -3.876 14.019 1.00 87.50 78 PRO A O 1
ATOM 610 N N . CYS A 1 79 ? -7.308 -5.682 15.075 1.00 79.75 79 CYS A N 1
ATOM 611 C CA . CYS A 1 79 ? -7.626 -6.654 14.021 1.00 79.75 79 CYS A CA 1
ATOM 612 C C . CYS A 1 79 ? -9.102 -6.645 13.593 1.00 79.75 79 CYS A C 1
ATOM 614 O O . CYS A 1 79 ? -9.384 -6.823 12.415 1.00 79.75 79 CYS A O 1
ATOM 616 N N . ASP A 1 80 ? -10.021 -6.388 14.527 1.00 83.44 80 ASP A N 1
ATOM 617 C CA . ASP A 1 80 ? -11.472 -6.371 14.277 1.00 83.44 80 ASP A CA 1
ATOM 618 C C . ASP A 1 80 ? -11.999 -4.993 13.837 1.00 83.44 80 ASP A C 1
ATOM 620 O O . ASP A 1 80 ? -13.201 -4.728 13.885 1.00 83.44 80 ASP A O 1
ATOM 624 N N . SER A 1 81 ? -11.115 -4.064 13.459 1.00 86.81 81 SER A N 1
ATOM 625 C CA . SER A 1 81 ? -11.532 -2.722 13.053 1.00 86.81 81 SER A CA 1
ATOM 626 C C . SER A 1 81 ? -11.747 -2.610 11.534 1.00 86.81 81 SER A C 1
ATOM 628 O O . SER A 1 81 ? -10.957 -3.152 10.758 1.00 86.81 81 SER A O 1
ATOM 630 N N . PRO A 1 82 ? -12.735 -1.814 11.079 1.00 87.88 82 PRO A N 1
ATOM 631 C CA . PRO A 1 82 ? -12.935 -1.537 9.653 1.00 87.88 82 PRO A CA 1
ATOM 632 C C . PRO A 1 82 ? -11.707 -0.925 8.965 1.00 87.88 82 PRO A C 1
ATOM 634 O O . PRO A 1 82 ? -11.498 -1.114 7.773 1.00 87.88 82 PRO A O 1
ATOM 637 N N . SER A 1 83 ? -10.859 -0.204 9.701 1.00 87.88 83 SER A N 1
ATOM 638 C CA . SER A 1 83 ? -9.618 0.354 9.152 1.00 87.88 83 SER A CA 1
ATOM 639 C C . SER A 1 83 ? -8.584 -0.720 8.801 1.00 87.88 83 SER A C 1
ATOM 641 O O . SER A 1 83 ? -7.817 -0.528 7.859 1.00 87.88 83 SER A O 1
ATOM 643 N N . GLN A 1 84 ? -8.583 -1.863 9.499 1.00 87.88 84 GLN A N 1
ATOM 644 C CA . GLN A 1 84 ? -7.747 -3.008 9.133 1.00 87.88 84 GLN A CA 1
ATOM 645 C C . GLN A 1 84 ? -8.222 -3.616 7.809 1.00 87.88 84 GLN A C 1
ATOM 647 O O . GLN A 1 84 ? -7.411 -3.933 6.940 1.00 87.88 84 GLN A O 1
ATOM 652 N N . GLU A 1 85 ? -9.540 -3.728 7.633 1.00 90.19 85 GLU A N 1
ATOM 653 C CA . GLU A 1 85 ? -10.149 -4.204 6.390 1.00 90.19 85 GLU A CA 1
ATOM 654 C C . GLU A 1 85 ? -9.828 -3.271 5.217 1.00 90.19 85 GLU A C 1
ATOM 656 O O . GLU A 1 85 ? -9.414 -3.745 4.160 1.00 90.19 85 GLU A O 1
ATOM 661 N N . ARG A 1 86 ? -9.863 -1.948 5.429 1.00 91.56 86 ARG A N 1
ATOM 662 C CA . ARG A 1 86 ? -9.443 -0.968 4.414 1.00 91.56 86 ARG A CA 1
ATOM 663 C C . ARG A 1 86 ? -8.012 -1.209 3.934 1.00 91.56 86 ARG A C 1
ATOM 665 O O . ARG A 1 86 ? -7.778 -1.184 2.728 1.00 91.56 86 ARG A O 1
ATOM 672 N N . LEU A 1 87 ? -7.048 -1.475 4.822 1.00 91.25 87 LEU A N 1
ATOM 673 C CA . LEU A 1 87 ? -5.670 -1.787 4.405 1.00 91.25 87 LEU A CA 1
ATOM 674 C C . LEU A 1 87 ? -5.594 -3.052 3.540 1.00 91.25 87 LEU A C 1
ATOM 676 O O . LEU A 1 87 ? -4.830 -3.095 2.577 1.00 91.25 87 LEU A O 1
ATOM 680 N N . VAL A 1 88 ? -6.406 -4.066 3.844 1.00 90.31 88 VAL A N 1
ATOM 681 C CA . VAL A 1 88 ? -6.508 -5.276 3.016 1.00 90.31 88 VAL A CA 1
ATOM 682 C C . VAL A 1 88 ? -7.095 -4.945 1.643 1.00 90.31 88 VAL A C 1
ATOM 684 O O . VAL A 1 88 ? -6.585 -5.425 0.631 1.00 90.31 88 VAL A O 1
ATOM 687 N N . GLU A 1 89 ? -8.133 -4.109 1.583 1.00 92.94 89 GLU A N 1
ATOM 688 C CA . GLU A 1 89 ? -8.708 -3.630 0.321 1.00 92.94 89 GLU A CA 1
ATOM 689 C C . GLU A 1 89 ? -7.699 -2.841 -0.516 1.00 92.94 89 GLU A C 1
ATOM 691 O O . GLU A 1 89 ? -7.656 -3.016 -1.730 1.00 92.94 89 GLU A O 1
ATOM 696 N N . LEU A 1 90 ? -6.836 -2.038 0.112 1.00 92.31 90 LEU A N 1
ATOM 697 C CA . LEU A 1 90 ? -5.765 -1.323 -0.582 1.00 92.31 90 LEU A CA 1
ATOM 698 C C . LEU A 1 90 ? -4.771 -2.283 -1.235 1.00 92.31 90 LEU A C 1
ATOM 700 O O . LEU A 1 90 ? -4.431 -2.121 -2.405 1.00 92.31 90 LEU A O 1
ATOM 704 N N . VAL A 1 91 ? -4.317 -3.298 -0.493 1.00 90.56 91 VAL A N 1
ATOM 705 C CA . VAL A 1 91 ? -3.401 -4.312 -1.032 1.00 90.56 91 VAL A CA 1
ATOM 706 C C . VAL A 1 91 ? -4.062 -5.070 -2.182 1.00 90.56 91 VAL A C 1
ATOM 708 O O . VAL A 1 91 ? -3.414 -5.297 -3.199 1.00 90.56 91 VAL A O 1
ATOM 711 N N . LYS A 1 92 ? -5.354 -5.404 -2.073 1.00 90.31 92 LYS A N 1
ATOM 712 C CA . LYS A 1 92 ? -6.113 -6.004 -3.182 1.00 90.31 92 LYS A CA 1
ATOM 713 C C . LYS A 1 92 ? -6.160 -5.077 -4.397 1.00 90.31 92 LYS A C 1
ATOM 715 O O . LYS A 1 92 ? -5.803 -5.511 -5.487 1.00 90.31 92 LYS A O 1
ATOM 720 N N . ALA A 1 93 ? -6.506 -3.807 -4.214 1.00 91.38 93 ALA A N 1
ATOM 721 C CA . ALA A 1 93 ? -6.575 -2.835 -5.302 1.00 91.38 93 ALA A CA 1
ATOM 722 C C . ALA A 1 93 ? -5.221 -2.643 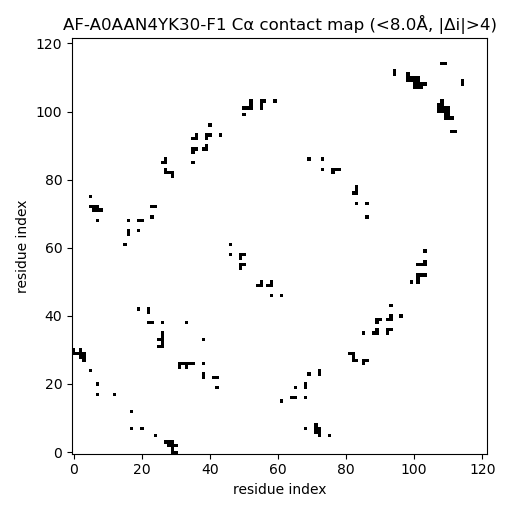-6.008 1.00 91.38 93 ALA A C 1
ATOM 724 O O . ALA A 1 93 ? -5.177 -2.535 -7.229 1.00 91.38 93 ALA A O 1
ATOM 725 N N . LEU A 1 94 ? -4.104 -2.688 -5.272 1.00 88.50 94 LEU A N 1
ATOM 726 C CA . LEU A 1 94 ? -2.762 -2.674 -5.865 1.00 88.50 94 LEU A CA 1
ATOM 727 C C . LEU A 1 94 ? -2.513 -3.875 -6.794 1.00 88.50 94 LEU A C 1
ATOM 729 O O . LEU A 1 94 ? -1.800 -3.731 -7.781 1.00 88.50 94 LEU A O 1
ATOM 733 N N . THR A 1 95 ? -3.105 -5.043 -6.515 1.00 85.56 95 THR A N 1
ATOM 734 C CA . THR A 1 95 ? -2.981 -6.229 -7.387 1.00 85.56 95 THR A CA 1
ATOM 735 C C . THR A 1 95 ? -3.850 -6.181 -8.641 1.00 85.56 95 THR A C 1
ATOM 737 O O . THR A 1 95 ? -3.606 -6.944 -9.572 1.00 85.56 95 THR A O 1
ATOM 740 N N . GLU A 1 96 ? -4.849 -5.300 -8.679 1.00 88.69 96 GLU A N 1
ATOM 741 C CA . GLU A 1 96 ? -5.715 -5.103 -9.847 1.00 88.69 96 GLU A CA 1
ATOM 742 C C . GLU A 1 96 ? -5.081 -4.166 -10.886 1.00 88.69 96 GLU A C 1
ATOM 744 O O . GLU A 1 96 ? -5.502 -4.147 -12.045 1.00 88.69 96 GLU A O 1
ATOM 749 N N . ILE A 1 97 ? -4.051 -3.408 -10.493 1.00 85.56 97 ILE A N 1
ATOM 750 C CA . ILE A 1 97 ? -3.284 -2.563 -11.407 1.00 85.56 97 ILE A CA 1
ATOM 751 C C . ILE A 1 97 ? -2.517 -3.464 -12.390 1.00 85.56 97 ILE A C 1
ATOM 753 O O . ILE A 1 97 ? -1.889 -4.435 -11.956 1.00 85.56 97 ILE A O 1
ATOM 757 N N . PRO A 1 98 ? -2.540 -3.165 -13.708 1.00 80.88 98 PRO A N 1
ATOM 758 C CA . PRO A 1 98 ? -1.841 -3.964 -14.705 1.00 80.88 98 PRO A CA 1
ATOM 759 C C . PRO A 1 98 ? -0.372 -4.202 -14.319 1.00 80.88 98 PRO A C 1
ATOM 761 O O . PRO A 1 98 ? 0.358 -3.238 -14.075 1.00 80.88 98 PRO A O 1
ATOM 764 N N . PRO A 1 99 ? 0.077 -5.468 -14.257 1.00 73.62 99 PRO A N 1
ATOM 765 C CA . PRO A 1 99 ? 1.425 -5.779 -13.815 1.00 73.62 99 PRO A CA 1
ATOM 766 C C . PRO A 1 99 ? 2.449 -5.362 -14.874 1.00 73.62 99 PRO A C 1
ATOM 768 O O . PRO A 1 99 ? 2.351 -5.742 -16.041 1.00 73.62 99 PRO A O 1
ATOM 771 N N . THR A 1 100 ? 3.480 -4.640 -14.441 1.00 74.38 100 THR A N 1
ATOM 772 C CA . THR A 1 100 ? 4.672 -4.338 -15.243 1.00 74.38 100 THR A CA 1
ATOM 773 C C . THR A 1 100 ? 5.790 -5.288 -14.834 1.00 74.38 100 THR A C 1
ATOM 775 O O . THR A 1 100 ? 6.204 -5.300 -13.674 1.00 74.38 100 THR A O 1
ATOM 778 N N . THR A 1 101 ? 6.282 -6.115 -15.755 1.00 71.69 101 THR A N 1
ATOM 779 C CA . THR A 1 101 ? 7.402 -7.022 -15.466 1.00 71.69 101 THR A CA 1
ATOM 780 C C . THR A 1 101 ? 8.711 -6.245 -15.465 1.00 71.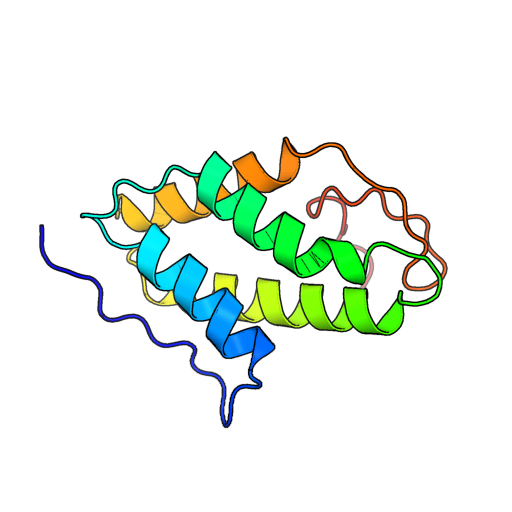69 101 THR A C 1
ATOM 782 O O . THR A 1 101 ? 9.055 -5.624 -16.465 1.00 71.69 101 THR A O 1
ATOM 78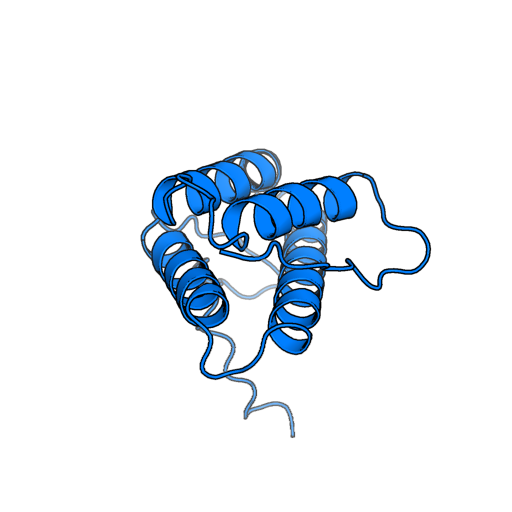5 N N . ILE A 1 102 ? 9.433 -6.300 -14.348 1.00 71.75 102 ILE A N 1
ATOM 786 C CA . ILE A 1 102 ? 10.739 -5.657 -14.170 1.00 71.75 102 ILE A CA 1
ATOM 787 C C . ILE A 1 102 ? 11.677 -6.698 -13.573 1.00 71.75 102 ILE A C 1
ATOM 789 O O . ILE A 1 102 ? 11.265 -7.508 -12.737 1.00 71.75 102 ILE A O 1
ATOM 793 N N . GLN A 1 103 ? 12.929 -6.707 -14.020 1.00 68.56 103 GLN A N 1
ATOM 794 C CA . GLN A 1 103 ? 13.943 -7.580 -13.441 1.00 68.56 103 GLN A CA 1
ATOM 795 C C . GLN A 1 103 ? 14.504 -6.925 -12.180 1.00 68.56 103 GLN A C 1
ATOM 797 O O . GLN A 1 103 ? 15.247 -5.950 -12.254 1.00 68.56 103 GLN A O 1
ATOM 802 N N . ILE A 1 104 ? 14.163 -7.480 -11.020 1.00 63.47 104 ILE A N 1
ATOM 803 C CA . ILE A 1 104 ? 14.726 -7.090 -9.722 1.00 63.47 104 ILE A CA 1
ATOM 804 C C . ILE A 1 104 ? 15.407 -8.341 -9.153 1.00 63.47 104 ILE A C 1
ATOM 806 O O . ILE A 1 104 ? 14.879 -9.444 -9.284 1.00 63.47 104 ILE A O 1
ATOM 810 N N . TRP A 1 105 ? 16.611 -8.208 -8.588 1.00 60.09 105 TRP A N 1
ATOM 811 C CA . TRP A 1 105 ? 17.386 -9.325 -8.008 1.00 60.09 105 TRP A CA 1
ATOM 812 C C . TRP A 1 105 ? 17.805 -10.461 -8.959 1.00 60.09 105 TRP A C 1
ATOM 814 O O . TRP A 1 105 ? 18.139 -11.554 -8.506 1.00 60.09 105 TRP A O 1
ATOM 824 N N . GLY A 1 106 ? 17.800 -10.241 -10.277 1.00 55.16 106 GLY A N 1
ATOM 825 C CA . GLY A 1 106 ? 18.109 -11.299 -11.252 1.00 55.16 106 GLY A CA 1
ATOM 826 C C . GLY A 1 106 ? 17.021 -12.377 -11.366 1.00 55.16 106 GLY A C 1
ATOM 827 O O . GLY A 1 106 ? 17.270 -13.445 -11.926 1.00 55.16 106 GLY A O 1
ATOM 828 N N . VAL A 1 107 ? 15.819 -12.101 -10.850 1.00 52.53 107 VAL A N 1
ATOM 829 C CA . VAL A 1 107 ? 14.615 -12.925 -10.998 1.00 52.53 107 VAL A CA 1
ATOM 830 C C . VAL A 1 107 ? 13.530 -12.099 -11.686 1.00 52.53 107 VAL A C 1
ATOM 832 O O . VAL A 1 107 ? 13.264 -10.961 -11.302 1.00 52.53 107 VAL A O 1
ATOM 835 N N . SER A 1 108 ? 12.861 -12.677 -12.691 1.00 49.75 108 SER A N 1
ATOM 836 C CA . SER A 1 108 ? 11.700 -12.025 -13.301 1.00 49.75 108 SER A CA 1
ATOM 837 C C . SER A 1 108 ? 10.526 -12.132 -12.337 1.00 49.75 108 SER A C 1
ATOM 839 O O . SER A 1 108 ? 9.868 -13.174 -12.263 1.00 49.75 108 SER A O 1
ATOM 841 N N . LEU A 1 109 ? 10.270 -11.082 -11.568 1.00 51.41 109 LEU A N 1
ATOM 842 C CA . LEU A 1 109 ? 9.096 -11.034 -10.714 1.00 51.41 109 LEU A CA 1
ATOM 843 C C . LEU A 1 109 ? 7.948 -10.385 -11.501 1.00 51.41 109 LEU A C 1
ATOM 845 O O . LEU A 1 109 ? 8.081 -9.244 -11.951 1.00 51.41 109 LEU A O 1
ATOM 849 N N . PRO A 1 110 ? 6.804 -11.066 -11.695 1.00 46.19 110 PRO A N 1
ATOM 850 C CA . PRO A 1 110 ? 5.575 -10.341 -11.969 1.00 46.19 110 PRO A CA 1
ATOM 851 C C . PRO A 1 110 ? 5.279 -9.475 -10.736 1.00 46.19 110 PRO A C 1
ATOM 853 O O . PRO A 1 110 ? 5.280 -9.971 -9.612 1.00 46.19 110 PRO A O 1
ATOM 856 N N . THR A 1 111 ? 5.037 -8.180 -10.935 1.00 50.62 111 THR A N 1
ATOM 857 C CA . THR A 1 111 ? 4.838 -7.159 -9.880 1.00 50.62 111 THR A CA 1
ATOM 858 C C . THR A 1 111 ? 3.621 -7.392 -8.973 1.00 50.62 111 THR A C 1
ATOM 860 O O . THR A 1 111 ? 3.349 -6.593 -8.081 1.00 50.62 111 THR A O 1
ATOM 863 N N . SER A 1 112 ? 2.911 -8.513 -9.120 1.00 45.59 112 SER A N 1
ATOM 864 C CA . SER A 1 112 ? 1.984 -9.016 -8.111 1.00 45.59 112 SER A CA 1
ATOM 865 C C . SER A 1 112 ? 2.765 -9.398 -6.845 1.00 45.59 112 SER A C 1
ATOM 867 O O . SER A 1 112 ? 3.341 -10.483 -6.755 1.00 45.59 112 SER A O 1
ATOM 869 N N . LEU A 1 113 ? 2.764 -8.504 -5.857 1.00 51.12 113 LEU A N 1
ATOM 870 C CA . LEU A 1 113 ? 3.488 -8.568 -4.578 1.00 51.12 113 LEU A CA 1
ATOM 871 C C . LEU A 1 113 ? 3.158 -9.767 -3.650 1.00 51.12 113 LEU A C 1
ATOM 873 O O . LEU A 1 113 ? 3.502 -9.755 -2.473 1.00 51.12 113 LEU A O 1
ATOM 877 N N . ILE A 1 114 ? 2.516 -10.822 -4.153 1.00 49.50 114 ILE A N 1
ATOM 878 C CA . ILE A 1 114 ? 2.091 -12.007 -3.385 1.00 49.50 114 ILE A CA 1
ATOM 879 C C . ILE A 1 114 ? 2.919 -13.259 -3.760 1.00 49.50 114 ILE A C 1
ATOM 881 O O . ILE A 1 114 ? 2.766 -14.319 -3.163 1.00 49.50 114 ILE A O 1
ATOM 885 N N . GLY A 1 115 ? 3.850 -13.154 -4.714 1.00 43.94 115 GLY A N 1
ATOM 886 C CA . GLY A 1 115 ? 4.643 -14.290 -5.206 1.00 43.94 115 GLY A CA 1
ATOM 887 C C . GLY A 1 115 ? 5.934 -14.621 -4.445 1.00 43.94 115 GLY A C 1
ATOM 888 O O . GLY A 1 115 ? 6.675 -15.492 -4.896 1.00 43.94 115 GLY A O 1
ATOM 889 N N . LEU A 1 116 ? 6.252 -13.943 -3.337 1.00 49.88 116 LEU A N 1
ATOM 890 C CA . LEU A 1 116 ? 7.410 -14.307 -2.511 1.00 49.88 116 LEU A CA 1
ATOM 891 C C . LEU A 1 116 ? 7.051 -15.532 -1.658 1.00 49.88 116 LEU A C 1
ATOM 893 O O . LEU A 1 116 ? 6.399 -15.425 -0.623 1.00 49.88 116 LEU A O 1
ATOM 897 N N . ASP A 1 117 ? 7.462 -16.715 -2.114 1.00 47.59 117 ASP A N 1
ATOM 898 C CA . ASP A 1 117 ? 7.410 -17.959 -1.345 1.00 47.59 117 ASP A CA 1
ATOM 899 C C . ASP A 1 117 ? 8.493 -17.934 -0.249 1.00 47.59 117 ASP A C 1
ATOM 901 O O . ASP A 1 117 ? 9.622 -18.391 -0.435 1.00 47.59 117 ASP A O 1
ATOM 905 N N . TRP A 1 118 ? 8.147 -17.359 0.906 1.00 47.22 118 TRP A N 1
ATOM 906 C CA . TRP A 1 118 ? 9.013 -17.224 2.087 1.00 47.22 118 TRP A CA 1
ATOM 907 C C . TRP A 1 118 ? 9.418 -18.566 2.732 1.00 47.22 118 TRP A C 1
ATOM 909 O O . TRP A 1 118 ? 10.164 -18.572 3.709 1.00 47.22 118 TRP A O 1
ATOM 919 N N . THR A 1 119 ? 8.958 -19.711 2.213 1.00 45.09 119 THR A N 1
ATOM 920 C CA . THR A 1 119 ? 9.233 -21.040 2.791 1.00 45.09 119 THR A CA 1
ATOM 921 C C . THR A 1 119 ? 10.550 -21.673 2.343 1.00 45.09 119 THR A C 1
ATOM 923 O O . THR A 1 119 ? 10.948 -22.693 2.895 1.00 45.09 119 THR A O 1
ATOM 926 N N . LYS A 1 120 ? 11.261 -21.080 1.375 1.00 47.44 120 LYS A N 1
ATOM 927 C CA . LYS A 1 120 ? 12.479 -21.681 0.795 1.00 47.44 120 LYS A CA 1
ATOM 928 C C . LYS A 1 120 ? 13.808 -21.202 1.383 1.00 47.44 120 LYS A C 1
ATOM 930 O O . LYS A 1 120 ? 14.848 -21.669 0.933 1.00 47.44 120 LYS A O 1
ATOM 935 N N . ASN A 1 121 ? 13.782 -20.311 2.375 1.00 44.34 121 ASN A N 1
ATOM 936 C CA . ASN A 1 121 ? 14.989 -19.754 3.004 1.00 44.34 121 ASN A CA 1
ATOM 937 C C . ASN A 1 121 ? 15.139 -20.101 4.501 1.00 44.34 121 ASN A C 1
ATOM 939 O O . ASN A 1 121 ? 15.852 -19.395 5.214 1.00 44.34 121 ASN A O 1
ATOM 943 N N . PHE A 1 122 ? 14.515 -21.188 4.968 1.00 46.38 122 PHE A N 1
ATOM 944 C CA . PHE A 1 122 ? 14.808 -21.810 6.267 1.00 46.38 122 PHE A CA 1
ATOM 945 C C . PHE A 1 122 ? 15.185 -23.280 6.099 1.00 46.38 122 PHE A C 1
ATOM 947 O O . PHE A 1 122 ? 14.499 -23.973 5.314 1.00 46.38 122 PHE A O 1
#

pLDDT: mean 80.83, std 14.53, range [43.94, 92.94]